Protein AF-A0A0J6RWM0-F1 (afdb_monomer_lite)

Sequence (63 aa):
MRTPRAPRETRSPGLEPLAVLPVFVTLTGKRAVLAGANGGAAWKVKLLAAAGAHVDVFAPEPT

Radius of gyration: 24.11 Å; chains: 1; bounding box: 46×50×54 Å

Structure (mmCIF, N/CA/C/O backbone):
data_AF-A0A0J6RWM0-F1
#
_entry.id   AF-A0A0J6RWM0-F1
#
loop_
_atom_site.group_PDB
_atom_site.id
_atom_site.type_symbol
_atom_site.label_atom_id
_atom_site.label_alt_id
_atom_site.label_comp_id
_atom_site.label_asym_id
_atom_site.label_entity_id
_atom_site.label_seq_id
_atom_site.pdbx_PDB_ins_code
_atom_site.Cartn_x
_atom_site.Cartn_y
_atom_site.Cartn_z
_atom_site.occupancy
_atom_site.B_iso_or_equiv
_atom_site.auth_seq_id
_atom_site.auth_comp_id
_atom_site.auth_asym_id
_atom_site.auth_atom_id
_atom_site.pdbx_PDB_model_num
ATOM 1 N N . MET A 1 1 ? -30.987 40.331 36.587 1.00 62.28 1 MET A N 1
ATOM 2 C CA . MET A 1 1 ? -31.502 39.180 35.809 1.00 62.28 1 MET A CA 1
ATOM 3 C C . MET A 1 1 ? -30.611 38.990 34.589 1.00 62.28 1 MET A C 1
ATOM 5 O O . MET A 1 1 ? -30.376 39.966 33.892 1.00 62.28 1 MET A O 1
ATOM 9 N N . ARG A 1 2 ? -30.041 37.797 34.365 1.00 63.91 2 ARG A N 1
ATOM 10 C CA . ARG A 1 2 ? -29.223 37.521 33.168 1.00 63.91 2 ARG A CA 1
ATOM 11 C C . ARG A 1 2 ? -30.152 37.191 32.004 1.00 63.91 2 ARG A C 1
ATOM 13 O O . ARG A 1 2 ? -30.902 36.225 32.091 1.00 63.91 2 ARG A O 1
ATOM 20 N N . THR A 1 3 ? -30.088 37.978 30.938 1.00 76.69 3 THR A N 1
ATOM 21 C CA . THR A 1 3 ? -30.832 37.722 29.701 1.00 76.69 3 THR A CA 1
ATOM 22 C C . THR A 1 3 ? -30.405 36.369 29.113 1.00 76.69 3 THR A C 1
ATOM 24 O O . THR A 1 3 ? -29.197 36.114 29.020 1.00 76.69 3 THR A O 1
ATOM 27 N N . PRO A 1 4 ? -31.341 35.477 28.734 1.00 76.44 4 PRO A N 1
ATOM 28 C CA . PRO A 1 4 ? -30.992 34.213 28.097 1.00 76.44 4 PRO A CA 1
ATOM 29 C C . PRO A 1 4 ? -30.274 34.481 26.772 1.00 76.44 4 PRO A C 1
ATOM 31 O O . PRO A 1 4 ? -30.729 35.291 25.966 1.00 76.44 4 PRO A O 1
ATOM 34 N N . ARG A 1 5 ? -29.145 33.807 26.530 1.00 79.12 5 ARG A N 1
ATOM 35 C CA . ARG A 1 5 ? -28.508 33.838 25.207 1.00 79.12 5 ARG A CA 1
ATOM 36 C C . ARG A 1 5 ? -29.375 33.036 24.243 1.00 79.12 5 ARG A C 1
ATOM 38 O O . ARG A 1 5 ? -29.572 31.844 24.464 1.00 79.12 5 ARG A O 1
ATOM 45 N N . ALA A 1 6 ? -29.868 33.683 23.191 1.00 81.19 6 ALA A N 1
ATOM 46 C CA . ALA A 1 6 ? -30.556 32.998 22.105 1.00 81.19 6 ALA A CA 1
ATOM 47 C C . ALA A 1 6 ? -29.581 32.025 21.405 1.00 81.19 6 ALA A C 1
ATOM 49 O O . ALA A 1 6 ? -28.435 32.415 21.142 1.00 81.19 6 ALA A O 1
ATOM 50 N N . PRO A 1 7 ? -29.989 30.776 21.116 1.00 73.00 7 PRO A N 1
ATOM 51 C CA . PRO A 1 7 ? -29.191 29.861 20.308 1.00 73.00 7 PRO A CA 1
ATOM 52 C C . PRO A 1 7 ? -28.876 30.499 18.952 1.00 73.00 7 PRO A C 1
ATOM 54 O O . PRO A 1 7 ? -29.774 30.981 18.266 1.00 73.00 7 PRO A O 1
ATOM 57 N N . ARG A 1 8 ? -27.596 30.526 18.571 1.00 76.25 8 ARG A N 1
ATOM 58 C CA . ARG A 1 8 ? -27.165 30.939 17.231 1.00 76.25 8 ARG A CA 1
ATOM 59 C C . ARG A 1 8 ? -26.934 29.689 16.404 1.00 76.25 8 ARG A C 1
ATOM 61 O O . ARG A 1 8 ? -26.206 28.801 16.837 1.00 76.25 8 ARG A O 1
ATOM 68 N N . GLU A 1 9 ? -27.532 29.641 15.223 1.00 73.75 9 GLU A N 1
ATOM 69 C CA . GLU A 1 9 ? -27.274 28.585 14.253 1.00 73.75 9 GLU A CA 1
ATOM 70 C C . GLU A 1 9 ? -25.807 28.678 13.802 1.00 73.75 9 GLU A C 1
ATOM 72 O O . GLU A 1 9 ? -25.401 29.597 13.091 1.00 73.75 9 GLU A O 1
ATOM 77 N N . THR A 1 10 ? -24.975 27.755 14.278 1.00 70.75 10 THR A N 1
ATOM 78 C CA . THR A 1 10 ? -23.584 27.605 13.843 1.00 70.75 10 THR A CA 1
ATOM 79 C C . THR A 1 10 ? -23.546 26.579 12.723 1.00 70.75 10 THR A C 1
ATOM 81 O O . THR A 1 10 ? -23.118 25.441 12.921 1.00 70.75 10 THR A O 1
ATOM 84 N N . ARG A 1 11 ? -24.033 26.951 11.537 1.00 69.56 11 ARG A N 1
ATOM 85 C CA . ARG A 1 11 ? -23.756 26.151 10.342 1.00 69.56 11 ARG A CA 1
ATOM 86 C C . ARG A 1 11 ? -22.265 26.321 10.074 1.00 69.56 11 ARG A C 1
ATOM 88 O O . ARG A 1 11 ? -21.840 27.403 9.678 1.00 69.56 11 ARG A O 1
ATOM 95 N N . SER A 1 12 ? -21.462 25.305 10.399 1.00 71.12 12 SER A N 1
ATOM 96 C CA . SER A 1 12 ? -20.050 25.344 10.020 1.00 71.12 12 SER A CA 1
ATOM 97 C C . SER A 1 12 ? -20.003 25.507 8.501 1.00 71.12 12 SER A C 1
ATOM 99 O O . SER A 1 12 ? -20.737 24.781 7.818 1.00 71.12 12 SER A O 1
ATOM 101 N N . PRO A 1 13 ? -19.208 26.446 7.957 1.00 72.12 13 PRO A N 1
ATOM 102 C CA . PRO A 1 13 ? -18.853 26.353 6.550 1.00 72.12 13 PRO A CA 1
ATOM 103 C C . PRO A 1 13 ? -18.310 24.934 6.353 1.00 72.12 13 PRO A C 1
ATOM 105 O O . PRO A 1 13 ? -17.626 24.405 7.234 1.00 72.12 13 PRO A O 1
ATOM 108 N N . GLY A 1 14 ? -18.753 24.255 5.297 1.00 76.75 14 GLY A N 1
ATOM 109 C CA . GLY A 1 14 ? -18.356 22.872 5.048 1.00 76.75 14 GLY A CA 1
ATOM 110 C C . GLY A 1 14 ? -16.832 22.720 4.996 1.00 76.75 14 GLY A C 1
ATOM 111 O O . GLY A 1 14 ? -16.085 23.696 5.033 1.00 76.75 14 GLY A O 1
ATOM 112 N N . LEU A 1 15 ? -16.352 21.482 4.909 1.00 83.81 15 LEU A N 1
ATOM 113 C CA . LEU A 1 15 ? -14.924 21.258 4.718 1.00 83.81 15 LEU A CA 1
ATOM 114 C C . LEU A 1 15 ? -14.502 21.842 3.362 1.00 83.81 15 LEU A C 1
ATOM 116 O O . LEU A 1 15 ? -14.963 21.379 2.319 1.00 83.81 15 LEU A O 1
ATOM 120 N N . GLU A 1 16 ? -13.632 22.846 3.395 1.00 88.12 16 GLU A N 1
ATOM 121 C CA . GLU A 1 16 ? -12.988 23.376 2.195 1.00 88.12 16 GLU A CA 1
ATOM 122 C C . GLU A 1 16 ? -12.111 22.296 1.532 1.00 88.12 16 GLU A C 1
ATOM 124 O O . GLU A 1 16 ? -11.643 21.377 2.215 1.00 88.12 16 GLU A O 1
ATOM 129 N N . PRO A 1 17 ? -11.861 22.371 0.212 1.00 91.31 17 PRO A N 1
ATOM 130 C CA . PRO A 1 17 ? -11.068 21.375 -0.500 1.00 91.31 17 PRO A CA 1
ATOM 131 C C . PRO A 1 17 ? -9.709 21.115 0.162 1.00 91.31 17 PRO A C 1
ATOM 133 O O . PRO A 1 17 ? -8.907 22.026 0.375 1.00 91.31 17 PRO A O 1
ATOM 136 N N . LEU A 1 18 ? -9.428 19.847 0.464 1.00 91.75 18 LEU A N 1
ATOM 137 C CA . LEU A 1 18 ? -8.129 19.440 0.990 1.00 91.75 18 LEU A CA 1
ATOM 138 C C . LEU A 1 18 ? -7.115 19.344 -0.152 1.00 91.75 18 LEU A C 1
ATOM 140 O O . LEU A 1 18 ? -7.352 18.643 -1.133 1.00 91.75 18 LEU A O 1
ATOM 144 N N . ALA A 1 19 ? -5.955 19.984 0.010 1.00 92.31 19 ALA A N 1
ATOM 145 C CA . ALA A 1 19 ? -4.850 19.850 -0.942 1.00 92.31 19 ALA A CA 1
ATOM 146 C C . ALA A 1 19 ? -4.330 18.403 -1.015 1.00 92.31 19 ALA A C 1
ATOM 148 O O . ALA A 1 19 ? -3.994 17.912 -2.089 1.00 92.31 19 ALA A O 1
ATOM 149 N N . VAL A 1 20 ? -4.278 17.716 0.131 1.00 94.00 20 VAL A N 1
ATOM 150 C CA . VAL A 1 20 ? -3.915 16.300 0.251 1.00 94.00 20 VAL A CA 1
ATOM 151 C C . VAL A 1 20 ? -4.699 15.696 1.413 1.00 94.00 20 VAL A C 1
ATOM 153 O O . VAL A 1 20 ? -4.702 16.250 2.511 1.00 94.00 20 VAL A O 1
ATOM 156 N N . LEU A 1 21 ? -5.321 14.537 1.188 1.00 92.69 21 LEU A N 1
ATOM 157 C CA . LEU A 1 21 ? -5.885 13.706 2.250 1.00 92.69 21 LEU A CA 1
ATOM 158 C C . LEU A 1 21 ? -4.977 12.484 2.465 1.00 92.69 21 LEU A C 1
ATOM 160 O O . LEU A 1 21 ? -5.007 11.563 1.645 1.00 92.69 21 LEU A O 1
ATOM 164 N N . PRO A 1 22 ? -4.162 12.441 3.533 1.00 92.06 22 PRO A N 1
ATOM 165 C CA . PRO A 1 22 ? -3.411 11.238 3.856 1.00 92.06 22 PRO A CA 1
ATOM 166 C C . PRO A 1 22 ? -4.370 10.148 4.345 1.00 92.06 22 PRO A C 1
ATOM 168 O O . PRO A 1 22 ? -5.180 10.375 5.244 1.00 92.06 22 PRO A O 1
ATOM 171 N N . VAL A 1 23 ? -4.259 8.952 3.771 1.00 93.31 23 VAL A N 1
ATOM 172 C CA . VAL A 1 23 ? -5.009 7.770 4.208 1.00 93.31 23 VAL A CA 1
ATOM 173 C C . VAL A 1 23 ? -4.046 6.661 4.602 1.00 93.31 23 VAL A C 1
ATOM 175 O O . VAL A 1 23 ? -3.094 6.359 3.884 1.00 93.31 23 VAL A O 1
ATOM 178 N N . PHE A 1 24 ? -4.308 6.044 5.750 1.00 93.69 24 PHE A N 1
ATOM 179 C CA . PHE A 1 24 ? -3.589 4.865 6.216 1.00 93.69 24 PHE A CA 1
ATOM 180 C C . PHE A 1 24 ? -4.476 3.642 6.014 1.00 93.69 24 PHE A C 1
ATOM 182 O O . PHE A 1 24 ? -5.643 3.643 6.402 1.00 93.69 24 PHE A O 1
ATOM 189 N N . VAL A 1 25 ? -3.926 2.596 5.401 1.00 93.75 25 VAL A N 1
ATOM 190 C CA . VAL A 1 25 ? -4.660 1.369 5.080 1.00 93.75 25 VAL A CA 1
ATOM 191 C C . VAL A 1 25 ? -4.036 0.210 5.842 1.00 93.75 25 VAL A C 1
ATOM 193 O O . VAL A 1 25 ? -2.830 -0.014 5.761 1.00 93.75 25 VAL A 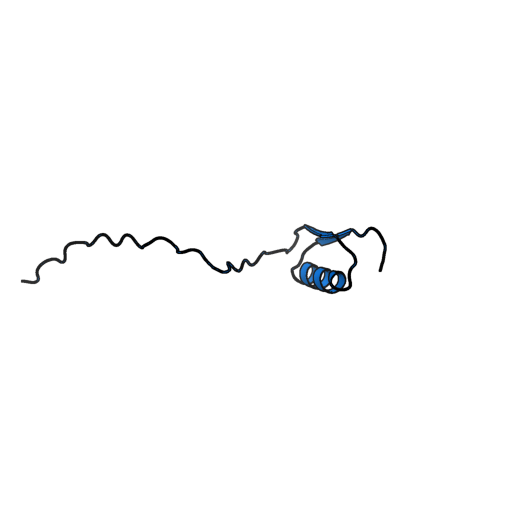O 1
ATOM 196 N N . THR A 1 26 ? -4.856 -0.546 6.570 1.00 96.75 26 THR A N 1
ATOM 197 C CA . THR A 1 26 ? -4.412 -1.781 7.220 1.00 96.75 26 THR A CA 1
ATOM 198 C C . THR A 1 26 ? -4.314 -2.889 6.179 1.00 96.75 26 THR A C 1
ATOM 200 O O . THR A 1 26 ? -5.297 -3.209 5.510 1.00 96.75 26 THR A O 1
ATOM 203 N N . LEU A 1 27 ? -3.127 -3.474 6.020 1.00 98.00 27 LEU A N 1
ATOM 204 C CA . LEU A 1 27 ? -2.887 -4.509 5.011 1.00 98.00 27 LEU A CA 1
ATOM 205 C C . LEU A 1 27 ? -2.723 -5.913 5.591 1.00 98.00 27 LEU A C 1
ATOM 207 O O . LEU A 1 27 ? -2.639 -6.866 4.825 1.00 98.00 27 LEU A O 1
ATOM 211 N N . THR A 1 28 ? -2.754 -6.064 6.915 1.00 98.25 28 THR A N 1
ATOM 212 C CA . THR A 1 28 ? -2.651 -7.361 7.588 1.00 98.25 28 THR A CA 1
ATOM 213 C C . THR A 1 28 ? -3.658 -8.367 7.028 1.00 98.25 28 THR A C 1
ATOM 215 O O . THR A 1 28 ? -4.870 -8.154 7.102 1.00 98.25 28 THR A O 1
ATOM 218 N N . GLY A 1 29 ? -3.147 -9.456 6.449 1.00 97.19 29 GLY A N 1
ATOM 219 C CA . GLY A 1 29 ? -3.957 -10.528 5.864 1.00 97.19 29 GLY A CA 1
ATOM 220 C C . GLY A 1 29 ? -4.677 -10.148 4.564 1.00 97.19 29 GLY A C 1
ATOM 221 O O . GLY A 1 29 ? -5.517 -10.911 4.090 1.00 97.19 29 GLY A O 1
ATOM 222 N N . LYS A 1 30 ? -4.384 -8.979 3.981 1.00 98.31 30 LYS A N 1
ATOM 223 C CA . LYS A 1 30 ? -4.969 -8.525 2.713 1.00 98.31 30 LYS A CA 1
ATOM 224 C C . LYS A 1 30 ? -4.031 -8.801 1.547 1.00 98.31 30 LYS A C 1
ATOM 226 O O . LYS A 1 30 ? -2.814 -8.761 1.687 1.00 98.31 30 LYS A O 1
ATOM 231 N N . ARG A 1 31 ? -4.610 -9.015 0.368 1.00 98.12 31 ARG A N 1
ATOM 232 C CA . ARG A 1 31 ? -3.862 -9.124 -0.886 1.00 98.12 31 ARG A CA 1
ATOM 233 C C . ARG A 1 31 ? -3.494 -7.737 -1.417 1.00 98.12 31 ARG A C 1
ATOM 235 O O . ARG A 1 31 ? -4.359 -6.867 -1.497 1.00 98.12 31 ARG A O 1
ATOM 242 N N . ALA A 1 32 ? -2.242 -7.561 -1.830 1.00 97.62 32 ALA A N 1
ATOM 243 C CA . ALA A 1 32 ? -1.757 -6.392 -2.556 1.00 97.62 32 ALA A CA 1
ATOM 244 C C . ALA A 1 32 ? -1.120 -6.834 -3.879 1.00 97.62 32 ALA A C 1
ATOM 246 O O . ALA A 1 32 ? -0.337 -7.777 -3.910 1.00 97.62 32 ALA A O 1
ATOM 247 N N . VAL A 1 33 ? -1.455 -6.152 -4.973 1.00 96.69 33 VAL A N 1
ATOM 248 C CA . VAL A 1 33 ? -0.913 -6.440 -6.307 1.00 96.69 33 VAL A CA 1
ATOM 249 C C . VAL A 1 33 ? 0.029 -5.310 -6.699 1.00 96.69 33 VAL A C 1
ATOM 251 O O . VAL A 1 33 ? -0.381 -4.149 -6.740 1.00 96.69 33 VAL A O 1
ATOM 254 N N . LEU A 1 34 ? 1.283 -5.645 -6.990 1.00 94.81 34 LEU A N 1
ATOM 255 C CA . LEU A 1 34 ? 2.268 -4.714 -7.526 1.00 94.81 34 LEU A CA 1
ATOM 256 C C . LEU A 1 34 ? 2.527 -5.036 -9.000 1.00 94.81 34 LEU A C 1
ATOM 258 O O . LEU A 1 34 ? 3.022 -6.110 -9.326 1.00 94.81 34 LEU A O 1
ATOM 262 N N . ALA A 1 35 ? 2.230 -4.089 -9.886 1.00 93.81 35 ALA A N 1
ATOM 263 C CA . ALA A 1 35 ? 2.556 -4.197 -11.303 1.00 93.81 35 ALA A CA 1
ATOM 264 C C . ALA A 1 35 ? 3.838 -3.410 -11.624 1.00 93.81 35 ALA A C 1
ATOM 266 O O . ALA A 1 35 ? 3.922 -2.211 -11.341 1.00 93.81 35 ALA A O 1
ATOM 267 N N . GLY A 1 36 ? 4.816 -4.073 -12.241 1.00 88.75 36 GLY A N 1
ATOM 268 C CA . GLY A 1 36 ? 6.059 -3.474 -12.728 1.00 88.75 36 GLY A CA 1
ATOM 269 C C . GLY A 1 36 ? 7.327 -3.943 -12.009 1.00 88.75 36 GLY A C 1
ATOM 270 O O . GLY A 1 36 ? 7.296 -4.402 -10.871 1.00 88.75 36 GLY A O 1
ATOM 271 N N . ALA A 1 37 ? 8.454 -3.783 -12.708 1.00 83.75 37 ALA A N 1
ATOM 272 C CA . ALA A 1 37 ? 9.776 -4.310 -12.348 1.00 83.75 37 ALA A CA 1
ATOM 273 C C . ALA A 1 37 ? 10.867 -3.221 -12.241 1.00 83.75 37 ALA A C 1
ATOM 275 O O . ALA A 1 37 ? 12.051 -3.509 -12.125 1.00 83.75 37 ALA A O 1
ATOM 276 N N . ASN A 1 38 ? 10.499 -1.935 -12.293 1.00 84.38 38 ASN A N 1
ATOM 277 C CA . ASN A 1 38 ? 11.497 -0.864 -12.210 1.00 84.38 38 ASN A CA 1
ATOM 278 C C . ASN A 1 38 ? 12.211 -0.853 -10.844 1.00 84.38 38 ASN A C 1
ATOM 280 O O . ASN A 1 38 ? 11.730 -1.445 -9.880 1.00 84.38 38 ASN A O 1
ATOM 284 N N . GLY A 1 39 ? 13.325 -0.121 -10.721 1.00 81.88 39 GLY A N 1
ATOM 285 C CA . GLY A 1 39 ? 14.098 -0.055 -9.467 1.00 81.88 39 GLY A CA 1
ATOM 286 C C . GLY A 1 39 ? 13.289 0.386 -8.233 1.00 81.88 39 GLY A C 1
ATOM 287 O O . GLY A 1 39 ? 13.689 0.135 -7.098 1.00 81.88 39 GLY A O 1
ATOM 288 N N . GLY A 1 40 ? 12.113 0.992 -8.432 1.00 86.94 40 GLY A N 1
ATOM 289 C CA . GLY A 1 40 ? 11.175 1.326 -7.367 1.00 86.94 40 GLY A CA 1
ATOM 290 C C . GLY A 1 40 ? 10.277 0.172 -6.893 1.00 86.94 40 GLY A C 1
ATOM 291 O O . GLY A 1 40 ? 9.615 0.303 -5.867 1.00 86.94 40 GLY A O 1
ATOM 292 N N . ALA A 1 41 ? 10.208 -0.945 -7.614 1.00 91.31 41 ALA A N 1
ATOM 293 C CA . ALA A 1 41 ? 9.320 -2.059 -7.297 1.00 91.31 41 ALA A CA 1
ATOM 294 C C . ALA A 1 41 ? 9.760 -2.781 -6.017 1.00 91.31 41 ALA A C 1
ATOM 296 O O . ALA A 1 41 ? 8.954 -2.968 -5.106 1.00 91.31 41 ALA A O 1
ATOM 297 N N . ALA A 1 42 ? 11.052 -3.098 -5.894 1.00 91.12 42 ALA A N 1
ATOM 298 C CA . ALA A 1 42 ? 11.576 -3.882 -4.777 1.00 91.12 42 ALA A CA 1
ATOM 299 C C . ALA A 1 42 ? 11.290 -3.246 -3.404 1.00 91.12 42 ALA A C 1
ATOM 301 O O . ALA A 1 42 ? 10.906 -3.941 -2.462 1.00 91.12 42 ALA A O 1
ATOM 302 N N . TRP A 1 43 ? 11.431 -1.922 -3.272 1.00 94.62 43 TRP A N 1
ATO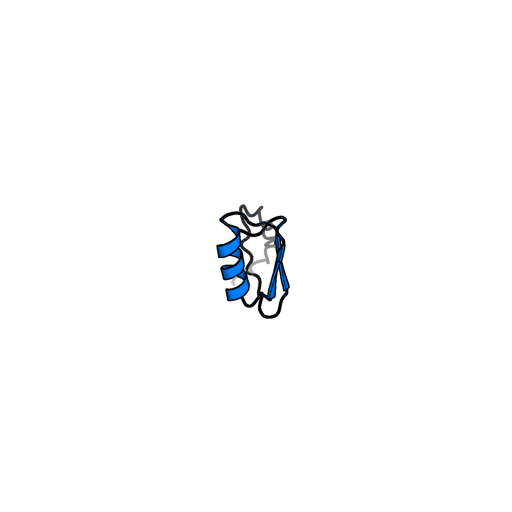M 303 C CA . TRP A 1 43 ? 11.138 -1.249 -2.003 1.00 94.62 43 TRP A CA 1
ATOM 304 C C . TRP A 1 43 ? 9.633 -1.182 -1.714 1.00 94.62 43 TRP A C 1
ATOM 306 O O . TRP A 1 43 ? 9.236 -1.303 -0.556 1.00 94.62 43 TRP A O 1
ATOM 316 N N . LYS A 1 44 ? 8.786 -1.061 -2.747 1.00 94.88 44 LYS A N 1
ATOM 317 C CA . LYS A 1 44 ? 7.323 -1.081 -2.589 1.00 94.88 44 LYS A CA 1
ATOM 318 C C . LYS A 1 44 ? 6.828 -2.450 -2.135 1.00 94.88 44 LYS A C 1
ATOM 320 O O . LYS A 1 44 ? 5.982 -2.506 -1.249 1.00 94.88 44 LYS A O 1
ATOM 325 N N . VAL A 1 45 ? 7.392 -3.541 -2.665 1.00 95.81 45 VAL A N 1
ATOM 326 C CA . VAL A 1 45 ? 7.101 -4.903 -2.175 1.00 95.81 45 VAL A CA 1
ATOM 327 C C . VAL A 1 45 ? 7.426 -5.010 -0.690 1.00 95.81 45 VAL A C 1
ATOM 329 O O . VAL A 1 45 ? 6.576 -5.432 0.090 1.00 95.81 45 VAL A O 1
ATOM 332 N N . LYS A 1 46 ? 8.631 -4.582 -0.286 1.00 95.62 46 LYS A N 1
ATOM 333 C CA . LYS A 1 46 ? 9.062 -4.624 1.120 1.00 95.62 46 LYS A CA 1
ATOM 334 C C . LYS A 1 46 ? 8.122 -3.832 2.024 1.00 95.62 46 LYS A C 1
ATOM 336 O O . LYS A 1 46 ? 7.738 -4.333 3.074 1.00 95.62 46 LYS A O 1
ATOM 341 N N . LEU A 1 47 ? 7.723 -2.631 1.604 1.00 96.88 47 LEU A N 1
ATOM 342 C CA . LEU A 1 47 ? 6.791 -1.794 2.358 1.00 96.88 47 LEU A CA 1
ATOM 343 C C . LEU A 1 47 ? 5.423 -2.473 2.531 1.00 96.88 47 LEU A C 1
ATOM 345 O O . LEU A 1 47 ? 4.907 -2.538 3.645 1.00 96.88 47 LEU A O 1
ATOM 349 N N . LEU A 1 48 ? 4.846 -2.998 1.446 1.00 97.12 48 LEU A N 1
ATOM 350 C CA . LEU A 1 48 ? 3.540 -3.664 1.475 1.00 97.12 48 LEU A CA 1
ATOM 351 C C . LEU A 1 48 ? 3.572 -4.938 2.332 1.00 97.12 48 LEU A C 1
ATOM 353 O O . LEU A 1 48 ? 2.677 -5.151 3.150 1.00 97.12 48 LEU A O 1
ATOM 357 N N . ALA A 1 49 ? 4.621 -5.751 2.196 1.00 97.00 49 ALA A N 1
ATOM 358 C CA . ALA A 1 49 ? 4.806 -6.957 2.996 1.00 97.00 49 ALA A CA 1
ATOM 359 C C . ALA A 1 49 ? 4.998 -6.631 4.487 1.00 97.00 49 ALA A C 1
ATOM 361 O O . ALA A 1 49 ? 4.392 -7.277 5.339 1.00 97.00 49 ALA A O 1
ATOM 362 N N . ALA A 1 50 ? 5.769 -5.587 4.816 1.00 97.75 50 ALA A N 1
ATOM 363 C CA . ALA A 1 50 ? 5.950 -5.129 6.196 1.00 97.75 50 ALA A CA 1
ATOM 364 C C . ALA A 1 50 ? 4.643 -4.622 6.832 1.00 97.75 50 ALA A C 1
ATOM 366 O O . ALA A 1 50 ? 4.447 -4.768 8.036 1.00 97.75 50 ALA A O 1
ATOM 367 N N . ALA A 1 51 ? 3.716 -4.091 6.029 1.00 97.81 51 ALA A N 1
ATOM 368 C CA . ALA A 1 51 ? 2.363 -3.748 6.470 1.00 97.81 51 ALA A CA 1
ATOM 369 C C . ALA A 1 51 ? 1.438 -4.977 6.649 1.00 97.81 51 ALA A C 1
ATOM 371 O O . ALA A 1 51 ? 0.266 -4.828 7.007 1.00 97.81 51 ALA A O 1
ATOM 372 N N . GLY A 1 52 ? 1.948 -6.192 6.414 1.00 97.88 52 GLY A N 1
ATOM 373 C CA . GLY A 1 52 ? 1.243 -7.461 6.594 1.00 97.88 52 GLY A CA 1
ATOM 374 C C . GLY A 1 52 ? 0.452 -7.933 5.373 1.00 97.88 52 GLY A C 1
ATOM 375 O O . GLY A 1 52 ? -0.400 -8.813 5.520 1.00 97.88 52 GLY A O 1
ATOM 376 N N . ALA A 1 53 ? 0.702 -7.352 4.196 1.00 98.50 53 ALA A N 1
ATOM 377 C CA . ALA A 1 53 ? 0.052 -7.768 2.960 1.00 98.50 53 ALA A CA 1
ATOM 378 C C . ALA A 1 53 ? 0.610 -9.096 2.429 1.00 98.50 53 ALA A C 1
ATOM 380 O O . ALA A 1 53 ? 1.813 -9.351 2.493 1.00 98.50 53 ALA A O 1
ATOM 381 N N . HIS A 1 54 ? -0.248 -9.878 1.777 1.00 98.25 54 HIS A N 1
ATOM 382 C CA . HIS A 1 54 ? 0.164 -10.888 0.808 1.00 98.25 54 HIS A CA 1
ATOM 383 C C . HIS A 1 54 ? 0.397 -10.204 -0.544 1.00 98.25 54 HIS A C 1
ATOM 385 O O . HIS A 1 54 ? -0.561 -9.769 -1.190 1.00 98.25 54 HIS A O 1
ATOM 391 N N . VAL A 1 55 ? 1.660 -10.057 -0.946 1.00 97.50 55 VAL A N 1
ATOM 392 C CA . VAL A 1 55 ? 2.035 -9.277 -2.133 1.00 97.50 55 VAL A CA 1
ATOM 393 C C . VAL A 1 55 ? 2.244 -10.187 -3.338 1.00 97.50 55 VAL A C 1
ATOM 395 O O . VAL A 1 55 ? 3.152 -11.012 -3.326 1.00 97.50 55 VAL A O 1
ATOM 398 N N . ASP A 1 56 ? 1.467 -9.972 -4.398 1.00 96.69 56 ASP A N 1
ATOM 399 C CA . ASP A 1 56 ? 1.724 -10.569 -5.709 1.00 96.69 56 ASP A CA 1
ATOM 400 C C . ASP A 1 56 ? 2.362 -9.532 -6.627 1.00 96.69 56 ASP A C 1
ATOM 402 O O . ASP A 1 56 ? 1.851 -8.417 -6.773 1.00 96.69 56 ASP A O 1
ATOM 406 N N . VAL A 1 57 ? 3.465 -9.906 -7.266 1.00 94.12 57 VAL A N 1
ATOM 407 C CA . VAL A 1 57 ? 4.189 -9.033 -8.191 1.00 94.12 57 VAL A CA 1
ATOM 408 C C . VAL A 1 57 ? 4.011 -9.549 -9.608 1.00 94.12 57 VAL A C 1
ATOM 410 O O . VAL A 1 57 ? 4.281 -10.714 -9.884 1.00 94.12 57 VAL A O 1
ATOM 413 N N . PHE A 1 58 ? 3.589 -8.668 -10.509 1.00 94.25 58 PHE A N 1
ATOM 414 C CA . PHE A 1 58 ? 3.463 -8.966 -11.930 1.00 94.25 58 PHE A CA 1
ATOM 415 C C . PHE A 1 58 ? 4.371 -8.037 -12.723 1.00 94.25 58 PHE A C 1
ATOM 417 O O . PHE A 1 58 ? 4.221 -6.814 -12.684 1.00 94.25 58 PHE A O 1
ATOM 424 N N . ALA A 1 59 ? 5.302 -8.623 -13.465 1.00 91.88 59 ALA A N 1
ATOM 425 C CA . ALA A 1 59 ? 6.193 -7.914 -14.365 1.00 91.88 59 ALA A CA 1
ATOM 426 C C . ALA A 1 59 ? 6.343 -8.707 -15.672 1.00 91.88 59 ALA A C 1
ATOM 428 O O . ALA A 1 59 ? 6.304 -9.937 -15.628 1.00 91.88 59 ALA A O 1
ATOM 429 N N . PRO A 1 60 ? 6.496 -8.027 -16.823 1.00 88.50 60 PRO A N 1
ATOM 430 C CA . PRO A 1 60 ? 6.705 -8.701 -18.103 1.00 88.50 60 PRO A CA 1
ATOM 431 C C . PRO A 1 60 ? 8.055 -9.427 -18.165 1.00 88.50 60 PRO A C 1
ATOM 433 O O . PRO A 1 60 ? 8.155 -10.463 -18.811 1.00 88.50 60 PRO A O 1
ATOM 436 N N . GLU A 1 61 ? 9.067 -8.914 -17.462 1.00 81.88 61 GLU A N 1
ATOM 437 C CA . GLU A 1 61 ? 10.411 -9.485 -17.385 1.00 81.88 61 GLU A CA 1
ATOM 438 C C . GLU A 1 61 ? 10.905 -9.477 -15.928 1.00 81.88 61 GLU A C 1
ATOM 440 O O . GLU A 1 61 ? 10.596 -8.538 -15.180 1.00 81.88 61 GLU A O 1
ATOM 445 N N . PRO A 1 62 ? 11.654 -10.509 -15.501 1.00 71.62 62 PRO A N 1
ATOM 446 C CA . PRO A 1 62 ? 12.322 -10.515 -14.205 1.00 71.62 62 PRO A CA 1
ATOM 447 C C . PRO A 1 62 ? 13.469 -9.494 -14.184 1.00 71.62 62 PRO A C 1
ATOM 449 O O . PRO A 1 62 ? 14.107 -9.245 -15.203 1.00 71.62 62 PRO A O 1
ATOM 452 N N . THR A 1 63 ? 13.722 -8.901 -13.016 1.00 66.75 63 THR A N 1
ATOM 453 C CA . THR A 1 63 ? 14.830 -7.955 -12.771 1.00 66.75 63 THR A CA 1
ATOM 454 C C . THR A 1 63 ? 15.887 -8.587 -11.888 1.00 66.75 63 THR A C 1
ATOM 456 O O . THR A 1 63 ? 15.487 -9.341 -10.971 1.00 66.75 63 THR A O 1
#

Foldseek 3Di:
DDDDDDDDPCPDPPDDDDPDDDDDDQAAVHEDEAEEAPPVRVVVQVVSVVSNHPYDYDYPDHD

pLDDT: mean 88.14, std 10.24, range [62.28, 98.5]

InterPro domains:
  IPR036291 NAD(P)-binding domain superfamily [SSF51735] (19-62)

Secondary structure (DSSP, 8-state):
-PPPPPPP---PPPPPPPS--------TT-EEEEE--STTHHHHHHHHHHTT-EEEEE-SS--

Organism: NCBI:txid1187852

=== Feature glossary ===
Feature key, reading from the visual/contextual features back to the raw sequence:

Rendered structure images. Six rendered views show the 3D structure from the faces of a cube — i.e. along ±x, ±y, ±z. Rendering representation is drawn randomly per protein from cartoon (secondary-structure ribbons), sticks (backbone bonds), or molecular surface; coloring is either N→C rainbow (blue at the N-terminus through red at the C-terminus) or one color per chain.

Contact-map, Ramachandran, and PAE plots. The contact map is a binary N×N matrix image: pixel (i, j) is dark where Cα_i and Cα_j are within 8 Å and |i−j|>4. Because the |i−j|>4 filter removes local helical contacts, off-diagonal stripes parallel to the main diagonal indicate parallel β-sheets; stripes perpendicular to it indicate antiparallel β-sheets. The Ramachandran plot scatt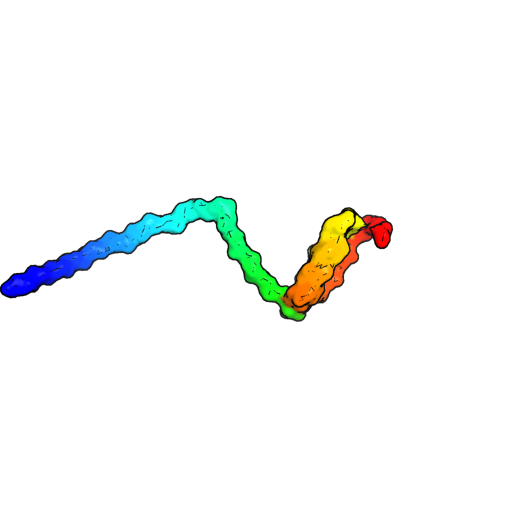ers every residue's (φ, ψ) pair against the sterically allowed regions. The PAE heatmap renders the predicted-aligned-error matrix.

InterPro 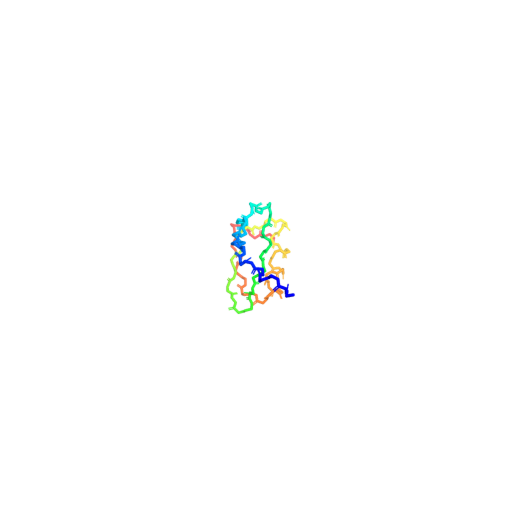/ GO / CATH / organism. Database cross-references. InterPro integrates a dozen domain/family signature databases into unified entries with residue-range hits. GO terms attach function/process/location labels with evidence codes. CATH codes position the fold in a four-level structural taxonomy. Organism is the NCBI-taxonomy species name.

Nearest PDB structures. The Foldseek neighbor list gives the closest experimentally determined structures in the PDB, ranked by structural alignment. TM-score near 1 means near-identical fold; near 0.3 means only rough topology match. This is how one finds what a novel AlphaFold prediction most resembles in the solved-structure universe.

Predicted aligned error. PAE(i, j) answers: if I align the predicted and true structures on residue i, how far off (in Å) do I expect residue j to be? A block-diagonal PAE matrix with low values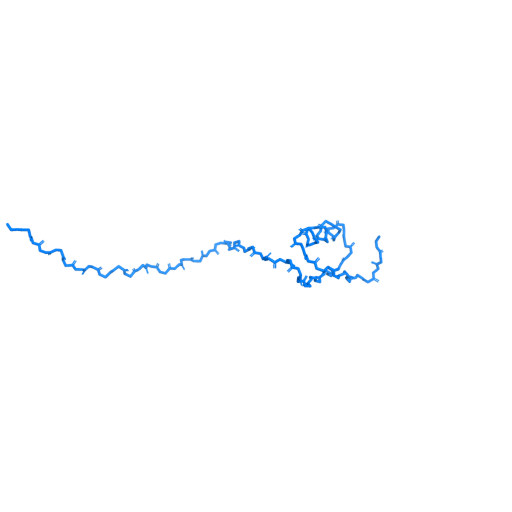 on the blocks and high values off-diagonal is the signature of a multi-domain protein with confidently predicted domains but uncertain inter-domain orientation.

Solvent-accessib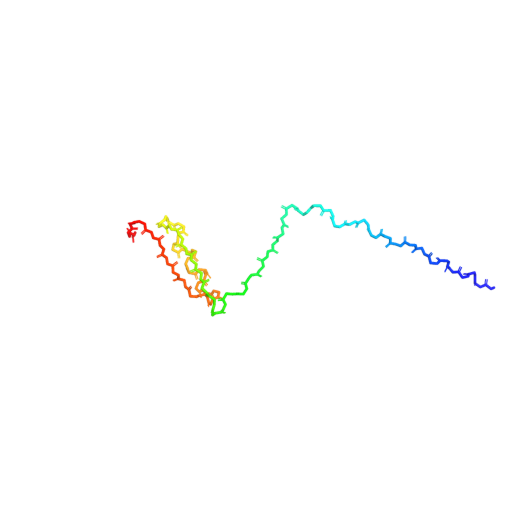le surface area. Accessible surface area quantifies burial. A residue with SASA near zero is packed into the hydrophobic core; one with SASA >100 Å² sits on the surface. Computed here via the Shrake–Rupley numerical algorithm with a 1.4 Å probe.

B-factor. B-factor (Debye–Waller factor) reflects atomic displacement in the crystal lattice. It is an experimental observable (units Å²), not a prediction; low values mean the atom is pinned down, high values mean it moves or is heterogeneous across the crystal.

pLDDT. For AlphaFold models, the B-factor field carries pLDDT — the model's own estimate of local accuracy on a 0–100 scale. Regions with pLDDT<50 should be treated as essentially unmodeled; they often correspond to intrinsically disordered segments.

Backbone torsions (φ/ψ). φ (phi) and ψ (psi) are the two rotatable backbone dihedrals per residue: φ is the C(i-1)–N–Cα–C torsion, ψ is the N–Cα–C–N(i+1) torsion, both in degrees on (−180°, 180°]. α-helical residues cluster near (−60°, −45°); β-strand residues near (−120°, +130°). A Ramachandran plot is simply a scatter of (φ, ψ) for every residue.

Radius of gyration, Cα contacts, bounding box. Radius of gyration (Rg) is the root-mean-square distance of Cα atoms from their centroid — a single number for overall size and compactness. A globular domain of N residues has Rg ≈ 2.2·N^0.38 Å; an extended or disordered chain has a much larger Rg. The Cα contact count is the number of residue pairs whose Cα atoms are within 8 Å and are more than four positions apart in sequence — a standard proxy for tertiary packing density. The bounding box is the smallest axis-aligned box enclosing all Cα atoms.

Secondary structure (3-state, P-SEA). Three-state secondary structure (P-SEA) collapses the eight DSSP classes into helix (a), strand (b), and coil (c). P-SEA assigns these from Cα geometry alone — distances and angles — without requiring backbone oxygens, so it works on any Cα trace.

Secondary structure (8-state, DSSP). DSSP 8-state secondary structure assigns each residue one of H (α-helix), G (3₁₀-helix), I (π-helix), E (extended β-strand), B (isolated β-bridge), T (hydrogen-bonded turn), S (bend), or '-' (coil). The assignment is computed from backbone hydrogen-bond geometry via the Kabsch–Sander algorithm.

Foldseek 3Di. A 3Di character summarizes, for each residue, the relative orientation of the Cα frame of its nearest spatial neighbor. Because it encodes fold topology rather than chemistry, 3Di alignments detect remote structural similarity that sequence alignment misses.

mmCIF coordinates. The mmCIF block holds the 3D Cartesian coordinates of each backbone atom (N, Cα, C, O) in ångströms. mmCIF is the PDB's canonical archive format — a tagged-loop text representation of the atomic model.

Sequence. Sequence gives the chain of amino acids in standard one-letter code (A=alanine, C=cysteine, …, Y=tyrosine), read N→C. It is the only feature that is directly encoded by the gene; all structural features are derived from the folded form of this sequence.